Protein AF-A0A956ZKX7-F1 (afdb_monomer)

Solvent-accessible surface area (backbone atoms only — not comparable to full-atom values): 6055 Å² total; per-residue (Å²): 139,89,87,79,76,68,68,66,57,63,48,51,57,54,48,51,52,52,50,51,52,54,53,49,52,54,51,52,52,49,46,63,73,66,59,74,82,78,76,85,64,98,67,87,89,76,90,77,69,83,88,68,93,78,86,80,88,74,62,92,91,60,87,81,90,79,91,82,90,66,44,82,64,68,100,56,21,84,78,37,59,61,74,94,76,111

Radius of gyration: 29.92 Å; Cα contacts (8 Å, |Δi|>4): 12; chains: 1; bounding box: 73×20×82 Å

Sequence (86 aa):
MERLGGILLFNSQRARWLWLIASLAIVAMLAIACGDDDDDDDTDGGNGDGGSFETVTVGDGAPIKIGISTILAGDLESLGVPIAQA

Foldseek 3Di:
DDDDPPPVVVCVVVVVVVVVVVVVVVVVVVDVVVDPPPPPDPDDDDPPPPDDDDDDDDDPPDDDDDDDDADCDDPCNVVRDDPVVD

pLDDT: mean 71.18, std 13.97, range [48.22, 90.94]

Secondary structure (DSSP, 8-state):
---SSSHHHHHHHHHHHHHHHHHHHHHHHHHHHT---------------SS--------TTPPPP-------SSTTGGGTS-GGG-

Structure (mmCIF, N/CA/C/O backbon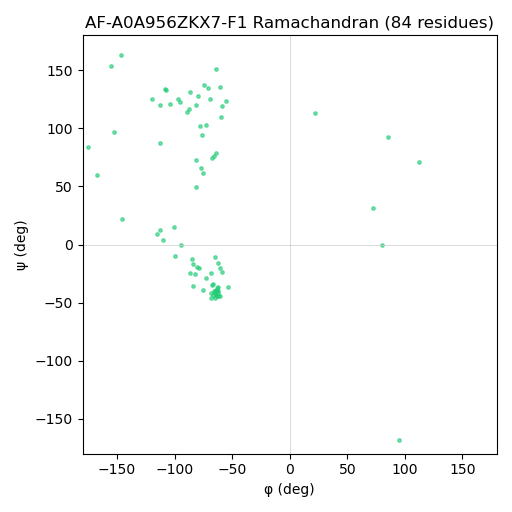e):
data_AF-A0A956ZKX7-F1
#
_entry.id   AF-A0A956ZKX7-F1
#
loop_
_atom_site.group_PDB
_atom_site.id
_atom_site.type_symbol
_atom_site.label_atom_id
_atom_site.label_alt_id
_atom_site.label_comp_id
_atom_site.label_asym_id
_atom_site.label_entity_id
_atom_site.label_seq_id
_atom_site.pdbx_PDB_ins_code
_atom_site.Cartn_x
_atom_site.Cartn_y
_atom_site.Cartn_z
_atom_site.occupancy
_atom_site.B_iso_or_equiv
_atom_site.auth_seq_id
_atom_site.auth_comp_id
_atom_site.auth_asym_id
_atom_site.auth_atom_id
_atom_site.pdbx_PDB_model_num
ATOM 1 N N . MET A 1 1 ? 43.460 -8.305 -53.880 1.00 48.44 1 MET A N 1
ATOM 2 C CA . MET A 1 1 ? 43.236 -9.210 -52.730 1.00 48.44 1 MET A CA 1
ATOM 3 C C . MET A 1 1 ? 44.351 -8.833 -51.755 1.00 48.44 1 MET A C 1
ATOM 5 O O . MET A 1 1 ? 45.474 -8.779 -52.211 1.00 48.44 1 MET A O 1
ATOM 9 N N . GLU A 1 2 ? 44.199 -8.369 -50.514 1.00 53.72 2 GLU A N 1
ATOM 10 C CA . GLU A 1 2 ? 43.418 -8.895 -49.390 1.00 53.72 2 GLU A CA 1
ATOM 11 C C . GLU A 1 2 ? 43.504 -7.889 -48.204 1.00 53.72 2 GLU A C 1
ATOM 13 O O . GLU A 1 2 ? 44.378 -8.058 -47.368 1.00 53.72 2 GLU A O 1
ATOM 18 N N . ARG A 1 3 ? 42.713 -6.801 -48.083 1.00 51.59 3 ARG A N 1
ATOM 19 C CA . ARG A 1 3 ? 42.849 -5.892 -46.899 1.00 51.59 3 ARG A CA 1
ATOM 20 C C . ARG A 1 3 ? 41.576 -5.216 -46.358 1.00 51.59 3 ARG A C 1
ATOM 22 O O . ARG A 1 3 ? 41.678 -4.229 -45.642 1.00 51.59 3 ARG A O 1
ATOM 29 N N . LEU A 1 4 ? 40.381 -5.751 -46.620 1.00 54.31 4 LEU A N 1
ATOM 30 C CA . LEU A 1 4 ? 39.122 -5.163 -46.109 1.00 54.31 4 LEU A CA 1
ATOM 31 C C . LEU A 1 4 ? 38.414 -5.990 -45.015 1.00 54.31 4 LEU A C 1
ATOM 33 O O . LEU A 1 4 ? 37.353 -5.596 -44.546 1.00 54.31 4 LEU A O 1
ATOM 37 N N . GLY A 1 5 ? 38.998 -7.104 -44.557 1.00 48.22 5 GLY A N 1
ATOM 38 C CA . GLY A 1 5 ? 38.371 -7.988 -43.557 1.00 48.22 5 GLY A CA 1
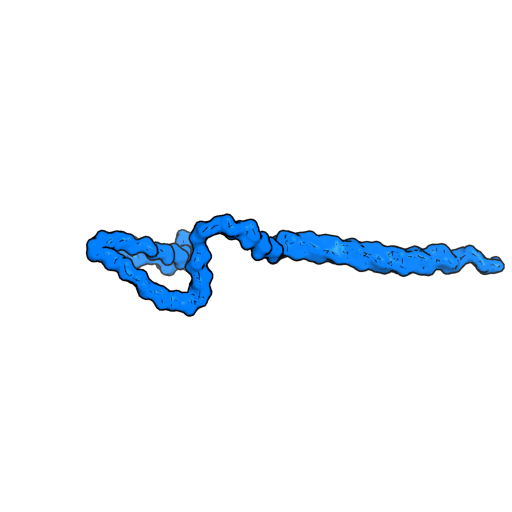ATOM 39 C C . GLY A 1 5 ? 38.579 -7.598 -42.085 1.00 48.22 5 GLY A C 1
ATOM 40 O O . GLY A 1 5 ? 37.920 -8.150 -41.211 1.00 48.22 5 GLY A O 1
ATOM 41 N N . GLY A 1 6 ? 39.489 -6.663 -41.782 1.00 50.97 6 GLY A N 1
ATOM 42 C CA . GLY A 1 6 ? 39.929 -6.395 -40.403 1.00 50.97 6 GLY A CA 1
ATOM 43 C C . GLY A 1 6 ? 39.082 -5.393 -39.610 1.00 50.97 6 GLY A C 1
ATOM 44 O O . GLY A 1 6 ? 39.064 -5.452 -38.387 1.00 50.97 6 GLY A O 1
ATOM 45 N N . ILE A 1 7 ? 38.358 -4.484 -40.269 1.00 53.19 7 ILE A N 1
ATOM 46 C CA . ILE A 1 7 ? 37.638 -3.387 -39.584 1.00 53.19 7 ILE A CA 1
ATOM 47 C C . ILE A 1 7 ? 36.280 -3.848 -39.026 1.00 53.19 7 ILE A C 1
ATOM 49 O O . ILE A 1 7 ? 35.804 -3.320 -38.022 1.00 53.19 7 ILE A O 1
ATOM 53 N N . LEU A 1 8 ? 35.682 -4.890 -39.611 1.00 51.09 8 LEU A N 1
ATOM 54 C CA . LEU A 1 8 ? 34.363 -5.389 -39.208 1.00 51.09 8 LEU A CA 1
ATOM 55 C C . LEU A 1 8 ? 34.400 -6.287 -37.956 1.00 51.09 8 LEU A C 1
ATOM 57 O O . LEU A 1 8 ? 33.385 -6.428 -37.277 1.00 51.09 8 LEU A O 1
ATOM 61 N N . LEU A 1 9 ? 35.561 -6.851 -37.600 1.00 51.62 9 LEU A N 1
ATOM 62 C CA . LEU A 1 9 ? 35.703 -7.745 -36.440 1.00 51.62 9 LEU A CA 1
ATOM 63 C C . LEU A 1 9 ? 35.914 -6.990 -35.118 1.00 51.62 9 LEU A C 1
ATOM 65 O O . LEU A 1 9 ? 35.351 -7.384 -34.098 1.00 51.62 9 LEU A O 1
ATOM 69 N N . PHE A 1 10 ? 36.631 -5.858 -35.127 1.00 50.69 10 PHE A N 1
ATOM 70 C CA . PHE A 1 10 ? 36.752 -4.996 -33.937 1.00 50.69 10 PHE A CA 1
ATOM 71 C C . PHE A 1 10 ? 35.436 -4.305 -33.578 1.00 50.69 10 PHE A C 1
ATOM 73 O O . PHE A 1 10 ? 35.217 -3.958 -32.417 1.00 50.69 10 PHE A O 1
ATOM 80 N N . ASN A 1 11 ? 34.554 -4.123 -34.562 1.00 56.66 11 ASN A N 1
ATOM 81 C CA . ASN A 1 11 ? 33.243 -3.537 -34.342 1.00 56.66 11 ASN A CA 1
ATOM 82 C C . ASN A 1 11 ? 32.298 -4.500 -33.612 1.00 56.66 11 ASN A C 1
ATOM 84 O O . ASN A 1 11 ? 31.454 -4.044 -32.859 1.00 56.66 11 ASN A O 1
ATOM 88 N N . SER A 1 12 ? 32.454 -5.822 -33.765 1.00 60.34 12 SER A N 1
ATOM 89 C CA . SER A 1 12 ? 31.546 -6.796 -33.142 1.00 60.34 12 SER A CA 1
ATOM 90 C C . SER A 1 12 ? 31.790 -6.955 -31.640 1.00 60.34 12 SER A C 1
ATOM 92 O O . SER A 1 12 ? 30.833 -7.021 -30.875 1.00 60.34 12 SER A O 1
ATOM 94 N N . GLN A 1 13 ? 33.050 -6.950 -31.184 1.00 66.75 13 GLN A N 1
ATOM 95 C CA . GLN A 1 13 ? 33.346 -6.975 -29.747 1.00 66.75 13 GLN A CA 1
ATOM 96 C C . GLN A 1 13 ? 32.927 -5.671 -29.074 1.00 66.75 13 GLN A C 1
ATOM 98 O O . GLN A 1 13 ? 32.263 -5.714 -28.045 1.00 66.75 13 GLN A O 1
ATOM 103 N N . ARG A 1 14 ? 33.254 -4.519 -29.668 1.00 70.31 14 ARG A N 1
ATOM 104 C CA . ARG A 1 14 ? 32.854 -3.210 -29.133 1.00 70.31 14 ARG A CA 1
ATOM 105 C C . ARG A 1 14 ? 31.337 -3.044 -29.153 1.00 70.31 14 ARG A C 1
ATOM 107 O O . ARG A 1 14 ? 30.783 -2.590 -28.165 1.00 70.31 14 ARG A O 1
ATOM 114 N N . ALA A 1 15 ? 30.661 -3.492 -30.212 1.00 74.12 15 ALA A N 1
ATOM 115 C CA . ALA A 1 15 ? 29.203 -3.508 -30.276 1.00 74.12 15 ALA A CA 1
ATOM 116 C C . ALA A 1 15 ? 28.597 -4.453 -29.236 1.00 74.12 15 ALA A C 1
ATOM 118 O O . ALA A 1 15 ? 27.647 -4.058 -28.580 1.00 74.12 15 ALA A O 1
ATOM 119 N N . ARG A 1 16 ? 29.160 -5.652 -29.020 1.00 79.31 16 ARG A N 1
ATOM 120 C CA . ARG A 1 16 ? 28.719 -6.571 -27.953 1.00 79.31 16 ARG A CA 1
ATOM 121 C C . ARG A 1 16 ? 28.872 -5.938 -26.573 1.00 79.31 16 ARG A C 1
ATOM 123 O O . ARG A 1 16 ? 27.944 -6.009 -25.782 1.00 79.31 16 ARG A O 1
ATOM 130 N N . TRP A 1 17 ? 30.001 -5.286 -26.303 1.00 84.50 17 TRP A N 1
ATOM 131 C CA . TRP A 1 17 ? 30.226 -4.566 -25.048 1.00 84.50 17 TRP A CA 1
ATOM 132 C C . TRP A 1 17 ? 29.266 -3.385 -24.874 1.00 84.50 17 TRP A C 1
ATOM 134 O O . TRP A 1 17 ? 28.676 -3.242 -23.809 1.00 84.50 17 TRP A O 1
ATOM 144 N N . LEU A 1 18 ? 29.039 -2.589 -25.921 1.00 83.38 18 LEU A N 1
ATOM 145 C CA . LEU A 1 18 ? 28.055 -1.503 -25.902 1.00 83.38 18 LEU A CA 1
ATOM 146 C C . LEU A 1 18 ? 26.628 -2.026 -25.688 1.00 83.38 18 LEU A C 1
ATOM 148 O O . LEU A 1 18 ? 25.853 -1.399 -24.974 1.00 83.38 18 LEU A O 1
ATOM 152 N N . TRP A 1 19 ? 26.293 -3.190 -26.249 1.00 84.25 19 TRP A N 1
ATOM 153 C CA . TRP A 1 19 ? 24.992 -3.834 -26.067 1.00 84.25 19 TRP A CA 1
ATOM 154 C C . TRP A 1 19 ? 24.795 -4.329 -24.631 1.00 84.25 19 TRP A C 1
ATOM 156 O O . TRP A 1 19 ? 23.733 -4.124 -24.051 1.00 84.25 19 TRP A O 1
ATOM 166 N N . LEU A 1 20 ? 25.838 -4.913 -24.027 1.00 85.62 20 LEU A N 1
ATOM 167 C CA . LEU A 1 20 ? 25.824 -5.311 -22.618 1.00 85.62 20 LEU A CA 1
ATOM 168 C C . LEU A 1 20 ? 25.660 -4.096 -21.695 1.00 85.62 20 LEU A C 1
ATOM 170 O O . LEU A 1 20 ? 24.816 -4.125 -20.803 1.00 85.62 20 LEU A O 1
ATOM 174 N N . ILE A 1 21 ? 26.388 -3.004 -21.951 1.00 86.44 21 ILE A N 1
ATOM 175 C CA . ILE A 1 21 ? 26.269 -1.754 -21.181 1.00 86.44 21 ILE A CA 1
ATOM 176 C C . ILE A 1 21 ? 24.861 -1.157 -21.314 1.00 86.44 21 ILE A C 1
ATOM 178 O O . ILE A 1 21 ? 24.263 -0.777 -20.311 1.00 86.44 21 ILE A O 1
ATOM 182 N N . ALA A 1 22 ? 24.300 -1.121 -22.527 1.00 85.38 22 ALA A N 1
ATOM 183 C CA . ALA A 1 22 ? 22.940 -0.638 -22.756 1.00 85.38 22 ALA A CA 1
ATOM 184 C C . ALA A 1 22 ? 21.895 -1.495 -22.023 1.00 85.38 22 ALA A C 1
ATOM 186 O O . ALA A 1 22 ? 20.985 -0.956 -21.398 1.00 85.38 22 ALA A O 1
ATOM 187 N N . SER A 1 23 ? 22.051 -2.823 -22.044 1.00 84.31 23 SER A N 1
ATOM 188 C CA . SER A 1 23 ? 21.154 -3.733 -21.322 1.00 84.31 23 SER A CA 1
ATOM 189 C C . SER A 1 23 ? 21.239 -3.556 -19.802 1.00 84.31 23 SER A C 1
ATOM 191 O O . SER A 1 23 ? 20.210 -3.521 -19.134 1.00 84.31 23 SER A O 1
ATOM 193 N N . LEU A 1 24 ? 22.445 -3.352 -19.262 1.00 85.25 24 LEU A N 1
ATOM 194 C CA . LEU A 1 24 ? 22.665 -3.107 -17.838 1.00 85.25 24 LEU A C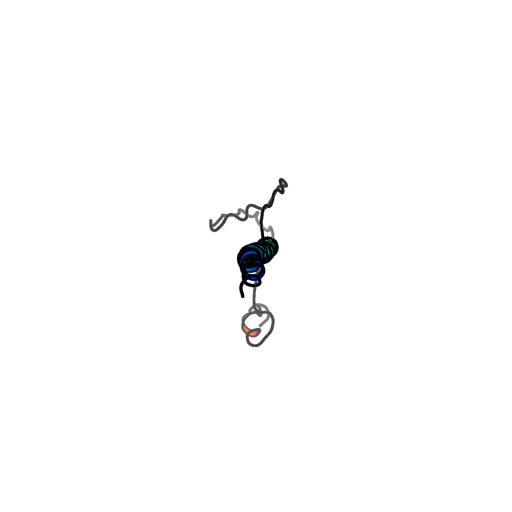A 1
ATOM 195 C C . LEU A 1 24 ? 22.049 -1.775 -17.390 1.00 8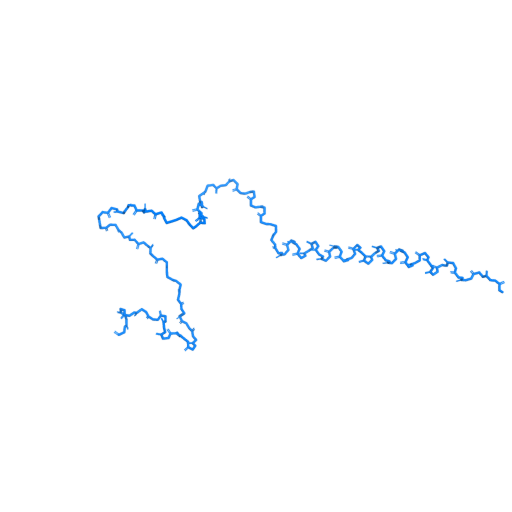5.25 24 LEU A C 1
ATOM 197 O O . LEU A 1 24 ? 21.438 -1.719 -16.329 1.00 85.25 24 LEU A O 1
ATOM 201 N N . ALA A 1 25 ? 22.156 -0.723 -18.207 1.00 83.44 25 ALA A N 1
ATOM 202 C CA . ALA A 1 25 ? 21.553 0.578 -17.918 1.00 83.44 25 ALA A CA 1
ATOM 203 C C . ALA A 1 25 ? 20.018 0.504 -17.839 1.00 83.44 25 ALA A C 1
ATOM 205 O O . ALA A 1 25 ? 19.416 1.111 -16.956 1.00 83.44 25 ALA A O 1
ATOM 206 N N . ILE A 1 26 ? 19.387 -0.276 -18.724 1.00 81.88 26 ILE A N 1
ATOM 207 C CA . ILE A 1 26 ? 17.935 -0.503 -18.700 1.00 81.88 26 ILE A CA 1
ATOM 208 C C . ILE A 1 26 ? 17.531 -1.250 -17.421 1.00 81.88 26 ILE A C 1
ATOM 210 O O . ILE A 1 26 ? 16.593 -0.837 -16.746 1.00 81.88 26 ILE A O 1
ATOM 214 N N . VAL A 1 27 ? 18.262 -2.308 -17.052 1.00 79.56 27 VAL A N 1
ATOM 215 C CA . VAL A 1 27 ? 18.003 -3.077 -15.820 1.00 79.56 27 VAL A CA 1
ATOM 216 C C . VAL A 1 27 ? 18.211 -2.224 -14.565 1.00 79.56 27 VAL A C 1
ATOM 218 O O . VAL A 1 27 ? 17.399 -2.298 -13.650 1.00 79.56 27 VAL A O 1
ATOM 221 N N . ALA A 1 28 ? 19.236 -1.371 -14.530 1.00 74.75 28 ALA A N 1
ATOM 222 C CA . ALA A 1 28 ? 19.468 -0.453 -13.415 1.00 74.75 28 ALA A CA 1
ATOM 223 C C . ALA A 1 28 ? 18.328 0.570 -13.258 1.00 74.75 28 ALA A C 1
ATOM 225 O O . ALA A 1 28 ? 17.903 0.848 -12.141 1.00 74.75 28 ALA A O 1
ATOM 226 N N . MET A 1 29 ? 17.775 1.084 -14.364 1.00 70.69 29 MET A N 1
ATOM 227 C CA . MET A 1 29 ? 16.592 1.953 -14.302 1.00 70.69 29 MET A CA 1
ATOM 228 C C . MET A 1 29 ? 15.335 1.210 -13.839 1.00 70.69 29 MET A C 1
ATOM 230 O O . MET A 1 29 ? 14.525 1.784 -13.118 1.00 70.69 29 MET A O 1
ATOM 234 N N . LEU A 1 30 ? 15.180 -0.063 -14.215 1.00 67.81 30 LEU A N 1
ATOM 235 C CA . LEU A 1 30 ? 14.106 -0.920 -13.706 1.00 67.81 30 LEU A CA 1
ATOM 236 C C . LEU A 1 30 ? 14.265 -1.222 -12.212 1.00 67.81 30 LEU A C 1
ATOM 238 O O . LEU A 1 30 ? 13.255 -1.296 -11.529 1.00 67.81 30 LEU A O 1
ATOM 242 N N . ALA A 1 31 ? 15.491 -1.352 -11.696 1.00 64.06 31 ALA A N 1
ATOM 243 C CA . ALA A 1 31 ? 15.740 -1.520 -10.264 1.00 64.06 31 ALA A CA 1
ATOM 244 C C . ALA A 1 31 ? 15.358 -0.260 -9.467 1.00 64.06 31 ALA A C 1
ATOM 246 O O . ALA A 1 31 ? 14.649 -0.372 -8.477 1.00 64.06 31 ALA A O 1
ATOM 247 N N . ILE A 1 32 ? 15.705 0.938 -9.961 1.00 62.09 32 ILE A N 1
ATOM 248 C CA . ILE A 1 32 ? 15.284 2.215 -9.348 1.00 62.09 32 ILE A CA 1
ATOM 249 C C . ILE A 1 32 ? 13.754 2.375 -9.393 1.00 62.09 32 ILE A C 1
ATOM 251 O O . ILE A 1 32 ? 13.150 2.879 -8.453 1.00 62.09 32 ILE A O 1
ATOM 255 N N . ALA A 1 33 ? 13.105 1.935 -10.476 1.00 62.00 33 ALA A N 1
ATOM 256 C CA . ALA A 1 33 ? 11.648 1.994 -10.604 1.00 62.00 33 ALA A CA 1
ATOM 257 C C . ALA A 1 33 ? 10.909 0.882 -9.832 1.00 62.00 33 ALA A C 1
ATOM 259 O O . ALA A 1 33 ? 9.717 1.022 -9.572 1.00 62.00 33 ALA A O 1
ATOM 260 N N . CYS A 1 34 ? 11.589 -0.217 -9.491 1.00 64.44 34 CYS A N 1
ATOM 261 C CA . CYS A 1 34 ? 11.031 -1.349 -8.748 1.00 64.44 34 CYS A CA 1
ATOM 262 C C . CYS A 1 34 ? 11.406 -1.328 -7.257 1.00 64.44 34 CYS A C 1
ATOM 264 O O . CYS A 1 34 ? 11.184 -2.323 -6.572 1.00 64.44 34 CYS A O 1
ATOM 266 N N . GLY A 1 35 ? 11.894 -0.187 -6.764 1.00 48.44 35 GLY A N 1
ATOM 267 C CA . GLY A 1 35 ? 12.021 0.082 -5.338 1.00 48.44 35 GLY A CA 1
ATOM 268 C C . GLY A 1 35 ? 13.313 -0.469 -4.764 1.00 48.44 35 GLY A C 1
ATOM 269 O O . GLY A 1 35 ? 13.381 -1.615 -4.330 1.00 48.44 35 GLY A O 1
ATOM 270 N N . ASP A 1 36 ? 14.328 0.385 -4.755 1.00 50.50 36 ASP A N 1
ATOM 271 C CA . ASP A 1 36 ? 15.303 0.390 -3.676 1.00 50.50 36 ASP A CA 1
ATOM 272 C C . ASP A 1 36 ? 14.596 1.085 -2.506 1.00 50.50 36 ASP A C 1
ATOM 274 O O . ASP A 1 36 ? 14.466 2.306 -2.482 1.00 50.50 36 ASP A O 1
ATOM 278 N N . ASP A 1 37 ? 13.992 0.273 -1.642 1.00 57.09 37 ASP A N 1
ATOM 279 C CA . ASP A 1 37 ? 13.338 0.668 -0.390 1.00 57.09 37 ASP A CA 1
ATOM 280 C C . ASP A 1 37 ? 14.421 0.841 0.689 1.00 57.09 37 ASP A C 1
ATOM 282 O O . ASP A 1 37 ? 14.364 0.237 1.757 1.00 57.09 37 ASP A O 1
ATOM 286 N N . ASP A 1 38 ? 15.481 1.590 0.365 1.00 60.91 38 ASP A N 1
ATOM 287 C CA . ASP A 1 38 ? 16.461 2.049 1.350 1.00 60.91 38 ASP A CA 1
ATOM 288 C C . ASP A 1 38 ? 15.852 3.286 2.030 1.00 60.91 38 ASP A C 1
ATOM 290 O O . ASP A 1 38 ? 16.221 4.437 1.781 1.00 60.91 38 ASP A O 1
ATOM 294 N N . ASP A 1 39 ? 14.851 3.010 2.870 1.00 59.62 39 ASP A N 1
ATOM 295 C CA . ASP A 1 39 ? 14.322 3.916 3.885 1.00 59.62 39 ASP A CA 1
ATOM 296 C C . ASP A 1 39 ? 15.402 4.117 4.965 1.00 59.62 39 ASP A C 1
ATOM 298 O O . ASP A 1 39 ? 15.323 3.611 6.086 1.00 59.62 39 ASP A O 1
ATOM 302 N N . ASP A 1 40 ? 16.427 4.901 4.630 1.00 61.28 40 ASP A N 1
ATOM 303 C CA . ASP A 1 40 ? 17.216 5.650 5.611 1.00 61.28 40 ASP A CA 1
ATOM 304 C C . ASP A 1 40 ? 16.388 6.869 6.072 1.00 61.28 40 ASP A C 1
ATOM 306 O O . ASP A 1 40 ? 16.767 8.025 5.877 1.00 61.28 40 ASP A O 1
ATOM 310 N N . ASP A 1 41 ? 15.233 6.603 6.686 1.00 59.28 41 ASP A N 1
ATOM 311 C CA . ASP A 1 41 ? 14.475 7.580 7.464 1.00 59.28 41 ASP A CA 1
ATOM 312 C C . ASP A 1 41 ? 14.505 7.145 8.937 1.00 59.28 41 ASP A C 1
ATOM 314 O O . ASP A 1 41 ? 13.617 6.474 9.467 1.00 59.28 41 ASP A O 1
ATOM 318 N N . ASP A 1 42 ? 15.555 7.582 9.635 1.00 66.62 42 ASP A N 1
ATOM 319 C CA . ASP A 1 42 ? 15.544 7.723 11.090 1.00 66.62 42 ASP A CA 1
ATOM 320 C C . ASP A 1 42 ? 14.496 8.790 11.467 1.00 66.62 42 ASP A C 1
ATOM 322 O O . ASP A 1 42 ? 14.824 9.948 11.734 1.00 66.62 42 ASP A O 1
ATOM 326 N N . THR A 1 43 ? 13.208 8.441 11.470 1.00 54.97 43 THR A N 1
ATOM 327 C CA . THR A 1 43 ? 12.158 9.191 12.177 1.00 54.97 43 THR A CA 1
ATOM 328 C C . THR A 1 43 ? 11.015 8.255 12.568 1.00 54.97 43 THR A C 1
ATOM 330 O O . THR A 1 43 ? 10.114 7.961 11.793 1.00 54.97 43 THR A O 1
ATOM 333 N N . ASP A 1 44 ? 11.088 7.805 13.819 1.00 59.12 44 ASP A N 1
ATOM 334 C CA . ASP A 1 44 ? 9.990 7.482 14.732 1.00 59.12 44 ASP A CA 1
ATOM 335 C C . ASP A 1 44 ? 8.604 7.157 14.132 1.00 59.12 44 ASP A C 1
ATOM 337 O O . ASP A 1 44 ? 7.832 8.037 13.752 1.00 59.12 44 ASP A O 1
ATOM 341 N N . GLY A 1 45 ? 8.198 5.893 14.299 1.00 54.00 45 GLY A N 1
ATOM 342 C CA . GLY A 1 45 ? 6.801 5.569 14.603 1.00 54.00 45 GLY A CA 1
ATOM 343 C C . GLY A 1 45 ? 6.029 4.838 13.512 1.00 54.00 45 GLY A C 1
ATOM 344 O O . GLY A 1 45 ? 5.065 5.360 12.962 1.00 54.00 45 GLY A O 1
ATOM 345 N N . GLY A 1 46 ? 6.365 3.571 13.290 1.00 51.19 46 GLY A N 1
ATOM 346 C CA . GLY A 1 46 ? 5.571 2.699 12.434 1.00 51.19 46 GLY A CA 1
ATOM 347 C C . GLY A 1 46 ? 5.971 1.243 12.569 1.00 51.19 46 GLY A C 1
ATOM 348 O O . GLY A 1 46 ? 6.381 0.631 11.595 1.00 51.19 46 GLY A O 1
ATOM 349 N N . ASN A 1 47 ? 5.866 0.682 13.777 1.00 51.91 47 ASN A N 1
ATOM 350 C CA . ASN A 1 47 ? 5.969 -0.759 14.002 1.00 51.91 47 ASN A CA 1
ATOM 351 C C . ASN A 1 47 ? 4.773 -1.466 13.333 1.00 51.91 47 ASN A C 1
ATOM 353 O O . ASN A 1 47 ? 3.803 -1.843 13.990 1.00 51.91 47 ASN A O 1
ATOM 357 N N . GLY A 1 48 ? 4.821 -1.605 12.010 1.00 56.81 48 GLY A N 1
ATOM 358 C CA . GLY A 1 48 ? 4.043 -2.582 11.263 1.00 56.81 48 GLY A CA 1
ATOM 359 C C . GLY A 1 48 ? 4.698 -3.945 11.430 1.00 56.81 48 GLY A C 1
ATOM 360 O O . GLY A 1 48 ? 5.253 -4.478 10.475 1.00 56.81 48 GLY A O 1
ATOM 361 N N . ASP A 1 49 ? 4.685 -4.468 12.660 1.00 57.78 49 ASP A N 1
ATOM 362 C CA . ASP A 1 49 ? 5.118 -5.832 12.937 1.00 57.78 49 ASP A CA 1
ATOM 363 C C . ASP A 1 49 ? 4.254 -6.783 12.112 1.00 57.78 49 ASP A C 1
ATOM 365 O O . ASP A 1 49 ? 3.021 -6.819 12.208 1.00 57.78 49 ASP A O 1
ATOM 369 N N . GLY A 1 50 ? 4.925 -7.530 11.246 1.00 54.41 50 GLY A N 1
ATOM 370 C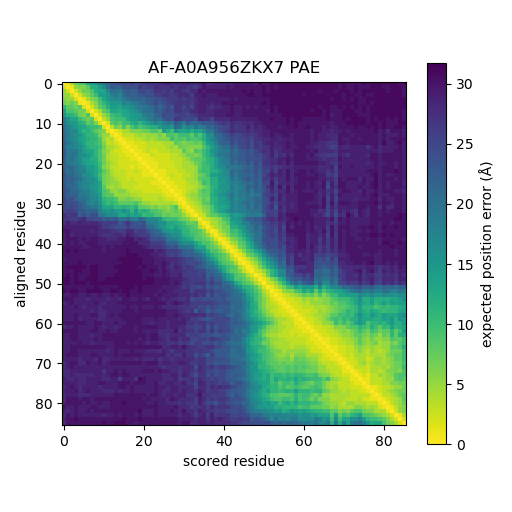 CA . GLY A 1 50 ? 4.321 -8.618 10.521 1.00 54.41 50 GLY A CA 1
ATOM 371 C C . GLY A 1 50 ? 3.777 -9.647 11.505 1.00 54.41 50 GLY A C 1
ATOM 372 O O . GLY A 1 50 ? 4.522 -10.414 12.099 1.00 54.41 50 GLY A O 1
ATOM 373 N N . GLY A 1 51 ? 2.452 -9.733 11.596 1.00 56.47 51 GLY A N 1
ATOM 374 C CA . GLY A 1 51 ? 1.768 -10.985 11.906 1.00 56.47 51 GLY A CA 1
ATOM 375 C C . GLY A 1 51 ? 1.879 -11.502 13.340 1.00 56.47 51 GLY A C 1
ATOM 376 O O . GLY A 1 51 ? 1.800 -12.718 13.526 1.00 56.47 51 GLY A O 1
ATOM 377 N N . SER A 1 52 ? 1.981 -10.638 14.350 1.00 60.22 52 SER A N 1
ATOM 378 C CA . SER A 1 52 ? 1.630 -11.023 15.720 1.00 60.22 52 SER A CA 1
ATOM 379 C C . SER A 1 52 ? 0.314 -10.363 16.147 1.00 60.22 52 SER A C 1
ATOM 381 O O . SER A 1 52 ? 0.053 -9.191 15.886 1.00 60.22 52 SER A O 1
ATOM 383 N N . PHE A 1 53 ? -0.591 -11.149 16.742 1.00 70.38 53 PHE A N 1
ATOM 384 C CA . PHE A 1 53 ? -1.821 -10.605 17.314 1.00 70.38 53 PHE A CA 1
ATOM 385 C C . PHE A 1 53 ? -1.465 -9.845 18.591 1.00 70.38 53 PHE A C 1
ATOM 387 O O . PHE A 1 53 ? -1.236 -10.455 19.636 1.00 70.38 53 PHE A O 1
ATOM 394 N N . GLU A 1 54 ? -1.433 -8.520 18.514 1.00 75.31 54 GLU A N 1
ATOM 395 C CA . GLU A 1 54 ? -1.232 -7.670 19.681 1.00 75.31 54 GLU A CA 1
ATOM 396 C C . GLU A 1 54 ? -2.572 -7.381 20.372 1.00 75.31 54 GLU A C 1
ATOM 398 O O . GLU A 1 54 ? -3.568 -7.016 19.742 1.00 75.31 54 GLU A O 1
ATOM 403 N N . THR A 1 55 ? -2.618 -7.565 21.693 1.00 83.00 55 THR A N 1
ATOM 404 C CA . THR A 1 55 ? -3.791 -7.187 22.489 1.00 83.00 55 THR A CA 1
ATOM 405 C C . THR A 1 55 ? -3.642 -5.743 22.940 1.00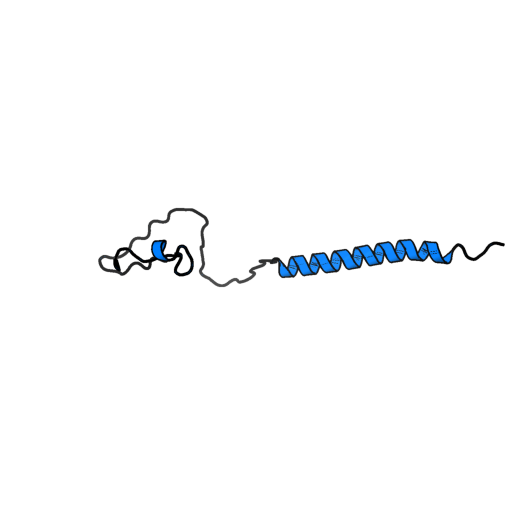 83.00 55 THR A C 1
ATOM 407 O O . THR A 1 55 ? -2.791 -5.432 23.769 1.00 83.00 55 THR A O 1
ATOM 410 N N . VAL A 1 56 ? -4.516 -4.870 22.443 1.00 80.50 56 VAL A N 1
ATOM 411 C CA . VAL A 1 56 ? -4.570 -3.465 22.856 1.00 80.50 56 VAL A CA 1
ATOM 412 C C . VAL A 1 56 ? -5.626 -3.302 23.947 1.00 80.50 56 VAL A C 1
ATOM 414 O O . VAL A 1 56 ? -6.796 -3.624 23.743 1.00 80.50 56 VAL A O 1
ATOM 417 N N . THR A 1 57 ? -5.226 -2.788 25.115 1.00 87.50 57 THR A N 1
ATOM 418 C CA . THR A 1 57 ? -6.184 -2.412 26.167 1.00 87.50 57 THR A CA 1
ATOM 419 C C . THR A 1 57 ? -6.761 -1.042 25.846 1.00 87.50 57 THR A C 1
ATOM 421 O O . THR A 1 57 ? -6.029 -0.057 25.763 1.00 87.50 57 THR A O 1
ATOM 424 N N . VAL A 1 58 ? -8.078 -0.975 25.686 1.00 86.56 58 VAL A N 1
ATOM 425 C CA . VAL A 1 58 ? -8.808 0.271 25.446 1.00 86.56 58 VAL A CA 1
ATOM 426 C C . VAL A 1 58 ? -9.593 0.610 26.709 1.00 86.56 58 VAL A C 1
ATOM 428 O O . VAL A 1 58 ? -10.214 -0.266 27.303 1.00 86.56 58 VAL A O 1
ATOM 431 N N . GLY A 1 59 ? -9.527 1.869 27.145 1.00 90.06 59 GLY A N 1
ATOM 432 C CA . GLY A 1 59 ? -10.267 2.327 28.321 1.00 90.06 59 GLY A CA 1
ATOM 433 C C . GLY A 1 59 ? -11.781 2.245 28.115 1.00 90.06 59 GLY A C 1
ATOM 434 O O . GLY A 1 59 ? -12.271 2.392 26.994 1.00 90.06 59 GLY A O 1
ATOM 435 N N . ASP A 1 60 ? -12.523 2.043 29.203 1.00 88.56 60 ASP A N 1
ATOM 436 C CA . ASP A 1 60 ? -13.982 1.943 29.154 1.00 88.56 60 ASP A CA 1
ATOM 437 C C . ASP A 1 60 ? -14.602 3.183 28.491 1.00 88.56 60 ASP A C 1
ATOM 439 O O . ASP A 1 60 ? -14.384 4.322 28.908 1.00 88.56 60 ASP A O 1
ATOM 443 N N . GLY A 1 61 ? -15.376 2.954 27.426 1.00 88.50 61 GLY A N 1
ATOM 444 C CA . GLY A 1 61 ? -16.041 4.006 26.652 1.00 88.50 61 GLY A CA 1
ATOM 445 C C . GLY A 1 61 ? -15.160 4.737 25.632 1.00 88.50 61 GLY A C 1
ATOM 446 O O . GLY A 1 61 ? -15.672 5.605 24.921 1.00 88.50 61 GLY A O 1
ATOM 447 N N . ALA A 1 62 ? -13.870 4.405 25.511 1.00 90.94 62 ALA A N 1
ATOM 448 C CA . ALA A 1 62 ? -13.024 4.986 24.473 1.00 90.94 62 ALA A CA 1
ATOM 449 C C . ALA A 1 62 ? -13.349 4.384 23.085 1.00 90.94 62 ALA A C 1
ATOM 451 O O . ALA A 1 62 ? -13.537 3.171 22.959 1.00 90.94 62 ALA A O 1
ATOM 452 N N . PRO A 1 63 ? -13.428 5.209 22.023 1.00 87.31 63 PRO A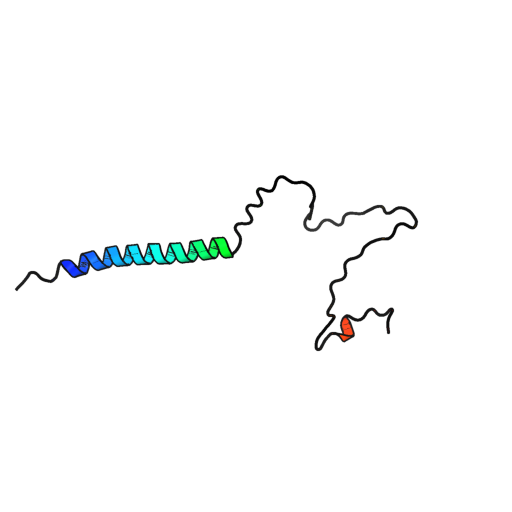 N 1
ATOM 453 C CA . PRO A 1 63 ? -13.754 4.731 20.684 1.00 87.31 63 PRO A CA 1
ATOM 454 C C . PRO A 1 63 ? -12.598 3.926 20.078 1.00 87.31 63 PRO A C 1
ATOM 456 O O . PRO A 1 63 ? -11.447 4.363 20.092 1.00 87.31 63 PRO A O 1
ATOM 459 N N . ILE A 1 64 ? -12.922 2.781 19.473 1.00 87.62 64 ILE A N 1
ATOM 460 C CA . ILE A 1 64 ? -11.970 1.944 18.732 1.00 87.62 64 ILE A CA 1
ATOM 461 C C . ILE A 1 64 ? -12.090 2.268 17.243 1.00 87.62 64 ILE A C 1
ATOM 463 O O . ILE A 1 64 ? -13.178 2.194 16.670 1.00 87.6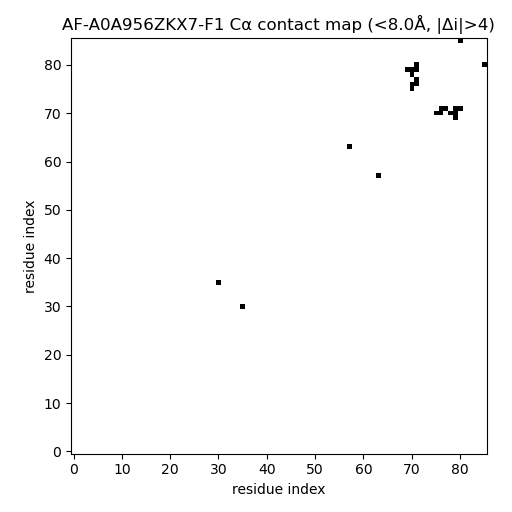2 64 ILE A O 1
ATOM 467 N N . LYS A 1 65 ? -10.972 2.622 16.604 1.00 86.50 65 LYS A N 1
ATOM 468 C CA . LYS A 1 65 ? -10.915 2.828 15.152 1.00 86.50 65 LYS A CA 1
ATOM 469 C C . LYS A 1 65 ? -10.617 1.495 14.473 1.00 86.50 65 LYS A C 1
ATOM 471 O O . LYS A 1 65 ? -9.545 0.938 14.671 1.00 86.50 65 LYS A O 1
ATOM 476 N N . ILE A 1 66 ? -11.555 1.010 13.665 1.00 85.25 66 ILE A N 1
ATOM 477 C CA . ILE A 1 66 ? -11.393 -0.206 12.861 1.00 85.25 66 ILE A CA 1
ATOM 478 C C . ILE A 1 66 ? -11.373 0.210 11.392 1.00 85.25 66 ILE A C 1
ATOM 480 O O . ILE A 1 66 ? -12.331 0.807 10.903 1.00 85.25 66 ILE A O 1
ATOM 484 N N . GLY A 1 67 ? -10.274 -0.081 10.697 1.00 83.81 67 GLY A N 1
ATOM 485 C CA . GLY A 1 67 ? -10.194 0.075 9.248 1.00 83.81 67 GLY A CA 1
ATOM 486 C C . GLY A 1 67 ? -10.873 -1.104 8.559 1.00 83.81 67 GLY A C 1
ATOM 487 O O . GLY A 1 67 ? -10.556 -2.253 8.853 1.00 83.81 67 GLY A O 1
ATOM 488 N N . ILE A 1 68 ? -11.802 -0.829 7.646 1.00 84.31 68 ILE A N 1
ATOM 489 C CA . ILE A 1 68 ? -12.450 -1.851 6.820 1.00 84.31 68 ILE A CA 1
ATOM 490 C C . ILE A 1 68 ? -12.135 -1.519 5.367 1.00 84.31 68 ILE A C 1
ATOM 492 O O . ILE A 1 68 ? -12.408 -0.411 4.911 1.00 84.31 68 ILE A O 1
ATOM 496 N N . SER A 1 69 ? -11.570 -2.484 4.648 1.00 84.06 69 SER A N 1
ATOM 497 C CA . SER A 1 69 ? -11.440 -2.425 3.195 1.00 84.06 69 SER A CA 1
ATOM 498 C C . SER A 1 69 ? -12.495 -3.340 2.596 1.00 84.06 69 SER A C 1
ATOM 500 O O . SER A 1 69 ? -12.549 -4.525 2.926 1.00 84.06 69 SER A O 1
ATOM 502 N N . THR A 1 70 ? -13.377 -2.785 1.774 1.00 87.00 70 THR A N 1
ATOM 503 C CA . THR A 1 70 ? -14.465 -3.540 1.156 1.00 87.00 70 THR A CA 1
ATOM 504 C C . THR A 1 70 ? -14.781 -3.002 -0.234 1.00 87.00 70 THR A C 1
ATOM 506 O O . THR A 1 70 ? -14.362 -1.903 -0.605 1.00 87.00 70 THR A O 1
ATOM 509 N N . ILE A 1 71 ? -15.497 -3.801 -1.020 1.00 88.38 71 ILE A N 1
ATOM 510 C CA . ILE A 1 71 ? -15.863 -3.473 -2.395 1.00 88.38 71 ILE A CA 1
ATOM 511 C C . ILE A 1 71 ? -17.025 -2.482 -2.355 1.00 88.38 71 ILE A C 1
ATOM 513 O O . ILE A 1 71 ? -18.166 -2.865 -2.130 1.00 88.38 71 ILE A O 1
ATOM 517 N N . LEU A 1 72 ? -16.729 -1.203 -2.573 1.00 84.75 72 LEU A N 1
ATOM 518 C CA . LEU A 1 72 ? -17.733 -0.132 -2.583 1.00 84.75 72 LEU A CA 1
ATOM 519 C C . LEU A 1 72 ? -18.275 0.197 -3.981 1.00 84.75 72 LEU A C 1
ATOM 521 O O . LEU A 1 72 ? -19.086 1.105 -4.107 1.00 84.75 72 LEU A O 1
ATOM 525 N N . ALA A 1 73 ? -17.798 -0.482 -5.027 1.00 83.31 73 ALA A N 1
ATOM 526 C CA . ALA A 1 73 ? -18.212 -0.226 -6.403 1.00 83.31 73 ALA A CA 1
ATOM 527 C C . ALA A 1 73 ? -18.026 -1.457 -7.304 1.00 83.31 73 ALA A C 1
ATOM 529 O O . ALA A 1 73 ? -17.129 -2.276 -7.083 1.00 83.31 73 ALA A O 1
ATOM 530 N N . GLY A 1 74 ? -18.834 -1.529 -8.365 1.00 84.75 74 GLY A N 1
ATOM 531 C CA . GLY A 1 74 ? -18.779 -2.571 -9.395 1.00 84.75 74 GLY A CA 1
ATOM 532 C C . GLY A 1 74 ? -19.752 -3.722 -9.141 1.00 84.75 74 GLY A C 1
ATOM 533 O O . GLY A 1 74 ? -20.617 -3.647 -8.274 1.00 84.75 74 GLY A O 1
ATOM 534 N N . ASP A 1 75 ? -19.601 -4.814 -9.889 1.00 89.00 75 ASP A N 1
ATOM 535 C CA . ASP A 1 75 ? -20.574 -5.921 -9.918 1.00 89.00 75 ASP A CA 1
ATOM 536 C C . ASP A 1 75 ? -20.770 -6.635 -8.564 1.00 89.00 75 ASP A C 1
ATOM 538 O O . ASP A 1 75 ? -21.744 -7.362 -8.381 1.00 89.00 75 ASP A O 1
ATOM 542 N N . LEU A 1 76 ? -19.858 -6.427 -7.608 1.00 86.06 76 LEU A N 1
ATOM 543 C CA . LEU A 1 76 ? -19.894 -7.008 -6.262 1.00 86.06 76 LEU A CA 1
ATOM 544 C C . LEU A 1 76 ? -20.129 -5.967 -5.151 1.00 86.06 76 LEU A C 1
ATOM 546 O O . LEU A 1 76 ? -19.970 -6.296 -3.976 1.00 86.06 76 LEU A O 1
ATOM 550 N N . GLU A 1 77 ? -20.522 -4.734 -5.487 1.00 85.50 77 GLU A N 1
ATOM 551 C CA . GLU A 1 77 ? -20.789 -3.654 -4.519 1.00 85.50 77 GLU A CA 1
ATOM 552 C C . GLU A 1 77 ? -21.784 -4.067 -3.425 1.00 85.50 77 GLU A C 1
ATOM 554 O O . GLU A 1 77 ? -21.607 -3.731 -2.255 1.00 85.50 77 GLU A O 1
ATOM 559 N N . SER A 1 78 ? -22.795 -4.874 -3.768 1.00 80.81 78 SER A N 1
ATOM 560 C CA . SER A 1 78 ? -23.799 -5.341 -2.804 1.00 80.81 78 SER A CA 1
ATOM 561 C C . SER A 1 78 ? -23.212 -6.167 -1.655 1.00 80.81 78 SER A C 1
ATOM 563 O O . SER A 1 78 ? -23.864 -6.328 -0.628 1.00 80.81 78 SER A O 1
ATOM 565 N N . LEU A 1 79 ? -22.007 -6.719 -1.823 1.00 82.75 79 LEU A N 1
ATOM 566 C CA . LEU A 1 79 ? -21.301 -7.459 -0.776 1.00 82.75 79 LEU A CA 1
ATOM 567 C C . LEU A 1 79 ? -20.516 -6.540 0.167 1.00 82.75 79 LEU A C 1
ATOM 569 O O . LEU A 1 79 ? -20.130 -6.982 1.249 1.00 82.75 79 LEU A O 1
ATOM 573 N N . GLY A 1 80 ? -20.260 -5.289 -0.228 1.00 80.75 80 GLY A N 1
ATOM 574 C CA . GLY A 1 80 ? -19.502 -4.332 0.572 1.00 80.75 80 GLY A CA 1
ATOM 575 C C . GLY A 1 80 ? -20.335 -3.326 1.355 1.00 80.75 80 GLY A C 1
ATOM 576 O O . GLY A 1 80 ? -19.786 -2.647 2.224 1.00 80.75 80 GLY A O 1
ATOM 577 N N . VAL A 1 81 ? -21.646 -3.250 1.113 1.00 81.06 81 VAL A N 1
ATOM 578 C CA . VAL A 1 81 ? -22.552 -2.408 1.906 1.00 81.06 81 VAL A CA 1
ATOM 579 C C . VAL A 1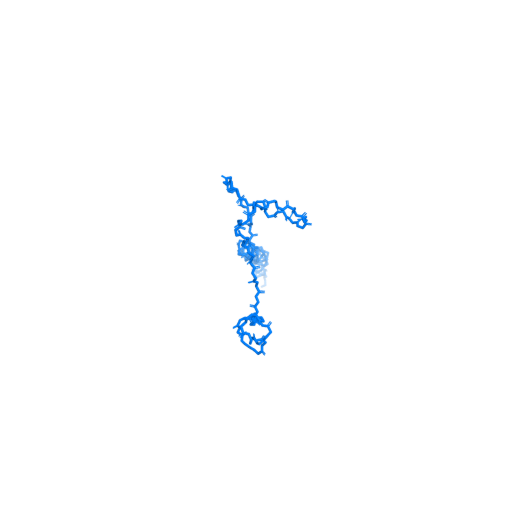 81 ? -22.691 -2.983 3.325 1.00 81.06 81 VAL A C 1
ATOM 581 O O . VAL A 1 81 ? -23.050 -4.153 3.481 1.00 81.06 81 VAL A O 1
ATOM 584 N N . PRO A 1 82 ? -22.433 -2.194 4.386 1.00 76.88 82 PRO A N 1
ATOM 585 C CA . PRO A 1 82 ? -22.599 -2.662 5.757 1.00 76.88 82 PRO A CA 1
ATOM 586 C C . PRO A 1 82 ? -24.046 -3.081 6.043 1.00 76.88 82 PRO A C 1
ATOM 588 O O . PRO A 1 82 ? -24.979 -2.335 5.763 1.00 76.88 82 PRO A O 1
ATOM 591 N N . ILE A 1 83 ? -24.231 -4.225 6.709 1.00 71.75 83 ILE A N 1
ATOM 592 C CA . ILE A 1 83 ? -25.556 -4.780 7.070 1.00 71.75 83 ILE A CA 1
ATOM 593 C C . ILE A 1 83 ? -26.372 -3.812 7.946 1.00 71.75 83 ILE A C 1
ATOM 595 O O . ILE A 1 83 ? -27.595 -3.842 7.942 1.00 71.75 83 ILE A O 1
ATOM 599 N N . ALA A 1 84 ? -25.705 -2.901 8.659 1.00 70.44 84 ALA A N 1
ATOM 600 C CA . ALA A 1 84 ? -26.360 -1.845 9.429 1.00 70.44 84 ALA A CA 1
ATOM 601 C C . ALA A 1 84 ? -27.128 -0.820 8.566 1.00 70.44 84 ALA A C 1
ATOM 603 O O . ALA A 1 84 ? -27.838 0.014 9.124 1.00 70.44 84 ALA A O 1
ATOM 604 N N . GLN A 1 85 ? -26.961 -0.844 7.239 1.00 60.34 85 GLN A N 1
ATOM 605 C CA . GLN A 1 85 ? -27.636 0.046 6.289 1.00 60.34 85 GLN A CA 1
ATOM 606 C C . GLN A 1 85 ? -28.586 -0.689 5.325 1.00 60.34 85 GLN A C 1
ATOM 608 O O . GLN A 1 85 ? -29.059 -0.068 4.375 1.00 60.34 85 GLN A O 1
ATOM 613 N N . ALA A 1 86 ? -28.844 -1.983 5.557 1.00 55.94 86 ALA A N 1
ATOM 614 C CA . ALA A 1 86 ? -29.801 -2.786 4.791 1.00 55.94 86 ALA A CA 1
ATOM 615 C C . ALA A 1 86 ? -31.251 -2.596 5.266 1.00 55.94 86 ALA A C 1
ATOM 617 O O . ALA A 1 86 ? -31.459 -2.382 6.484 1.00 55.94 86 ALA A O 1
#

Mean predicted aligned error: 20.48 Å